Protein AF-A0A7G8USI3-F1 (afdb_monomer)

Foldseek 3Di:
DVVLVVVCCCVLVVVCVVCCVVCPPVDDPVRCVVVVVVSVLVVVVSVCVSVVVPDCHVVNVVCVVCVVVVVVVVVVVVVVVVD

Solvent-accessible surface area (backbone atoms only — not comparable to full-atom values): 4763 Å² total; per-residue (Å²): 91,70,68,47,47,49,51,47,49,52,56,52,47,50,50,52,52,50,47,56,64,74,45,59,93,72,62,52,77,66,52,50,51,55,50,49,53,52,51,53,54,55,48,50,57,51,48,34,65,31,65,69,63,81,58,88,45,72,64,58,62,46,37,68,79,44,40,64,56,51,51,52,52,53,52,52,54,53,58,62,72,76,108

Radius of gyration: 19.48 Å; Cα contacts (8 Å, |Δi|>4): 20; chains: 1; bounding box: 45×44×35 Å

Mean predicted aligned error: 10.98 Å

Sequence (83 aa):
MWERCLVIAIAFGGVLLFDGFALRGKLTARDKIVYGSIVLITLYGAIDFAMNQDWPDYLDLANIPFGKAAKTMEQLLQTDWER

Structure (mmCIF, N/CA/C/O backbone):
data_AF-A0A7G8USI3-F1
#
_entry.id   AF-A0A7G8USI3-F1
#
loop_
_atom_site.group_PDB
_atom_site.id
_atom_site.type_symbol
_atom_site.label_atom_id
_atom_site.label_alt_id
_atom_site.label_comp_id
_atom_site.label_asym_id
_atom_site.label_entity_id
_atom_site.label_seq_id
_atom_site.pdbx_PDB_ins_code
_atom_site.Cartn_x
_atom_site.Cartn_y
_atom_site.Cartn_z
_atom_site.occupancy
_atom_site.B_iso_or_equiv
_atom_site.auth_seq_id
_atom_site.auth_comp_id
_atom_site.auth_asym_id
_atom_site.auth_atom_id
_atom_site.pdbx_PDB_model_num
ATOM 1 N N . MET A 1 1 ? 3.993 2.815 -20.577 1.00 68.94 1 MET A N 1
ATOM 2 C CA . MET A 1 1 ? 3.967 3.501 -19.257 1.00 68.94 1 MET A CA 1
ATOM 3 C C . MET A 1 1 ? 2.596 4.095 -18.967 1.00 68.94 1 MET A C 1
ATOM 5 O O . MET A 1 1 ? 2.035 3.767 -17.933 1.00 68.94 1 MET A O 1
ATOM 9 N N . TRP A 1 2 ? 2.018 4.890 -19.879 1.00 76.75 2 TRP A N 1
ATOM 10 C CA . TRP A 1 2 ? 0.670 5.450 -19.705 1.00 76.75 2 TRP A CA 1
ATOM 11 C C . TRP A 1 2 ? -0.414 4.385 -19.474 1.00 76.75 2 TRP A C 1
ATOM 13 O O . TRP A 1 2 ? -1.221 4.550 -18.564 1.00 76.75 2 TRP A O 1
ATOM 23 N N . GLU A 1 3 ? -0.394 3.254 -20.200 1.00 83.50 3 GLU A N 1
ATOM 24 C CA . GLU A 1 3 ? -1.378 2.185 -19.961 1.00 83.50 3 GLU A CA 1
ATOM 25 C C . GLU A 1 3 ? -1.243 1.581 -18.558 1.00 83.50 3 GLU A C 1
ATOM 27 O O . GLU A 1 3 ? -2.247 1.321 -17.905 1.00 83.50 3 GLU A O 1
ATOM 32 N N . ARG A 1 4 ? -0.010 1.413 -18.056 1.00 81.62 4 ARG A N 1
ATOM 33 C CA . ARG A 1 4 ? 0.247 0.874 -16.709 1.00 81.62 4 ARG A CA 1
ATOM 34 C C . ARG A 1 4 ? -0.260 1.825 -15.623 1.00 81.62 4 ARG A C 1
ATOM 36 O O . ARG A 1 4 ? -0.949 1.386 -14.706 1.00 81.62 4 ARG A O 1
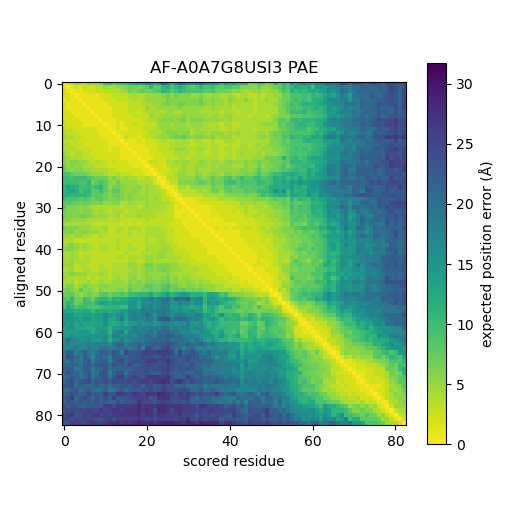ATOM 43 N N . CYS A 1 5 ? 0.002 3.126 -15.767 1.00 81.06 5 CYS A N 1
ATOM 44 C CA . CYS A 1 5 ? -0.540 4.147 -14.867 1.00 81.06 5 CYS A CA 1
ATOM 45 C C . CYS A 1 5 ? -2.072 4.167 -14.884 1.00 81.06 5 CYS A C 1
ATOM 47 O O . CYS A 1 5 ? -2.694 4.311 -13.836 1.00 81.06 5 CYS A O 1
ATOM 49 N N . LEU A 1 6 ? -2.684 3.992 -16.057 1.00 85.38 6 LEU A N 1
ATOM 50 C CA . LEU A 1 6 ? -4.136 3.979 -16.217 1.00 85.38 6 LEU A CA 1
ATOM 51 C C . LEU A 1 6 ? -4.766 2.738 -15.565 1.00 85.38 6 LEU A C 1
ATOM 53 O O . LEU A 1 6 ? -5.767 2.862 -14.864 1.00 85.38 6 LEU A O 1
ATOM 57 N N . VAL A 1 7 ? -4.146 1.563 -15.712 1.00 86.38 7 VAL A N 1
ATOM 58 C CA . VAL A 1 7 ? -4.565 0.330 -15.023 1.00 86.38 7 VAL A CA 1
ATOM 59 C C . VAL A 1 7 ? -4.508 0.506 -13.505 1.00 86.38 7 VAL A C 1
ATOM 61 O O . VAL A 1 7 ? -5.473 0.173 -12.819 1.00 86.38 7 VAL A O 1
ATOM 64 N N . ILE A 1 8 ? -3.427 1.084 -12.978 1.00 86.06 8 ILE A N 1
ATOM 65 C CA . ILE A 1 8 ? -3.292 1.345 -11.539 1.00 86.06 8 ILE A CA 1
ATOM 66 C C . ILE A 1 8 ? -4.309 2.380 -11.068 1.00 86.06 8 ILE A C 1
ATOM 68 O O . ILE A 1 8 ? -4.943 2.175 -10.040 1.00 86.06 8 ILE A O 1
ATOM 72 N N . ALA A 1 9 ? -4.519 3.461 -11.819 1.00 84.94 9 ALA A N 1
ATOM 73 C CA . ALA A 1 9 ? -5.494 4.484 -11.463 1.00 84.94 9 ALA A CA 1
ATOM 74 C C . ALA A 1 9 ? -6.917 3.911 -11.380 1.00 84.94 9 ALA A C 1
ATOM 76 O O . ALA A 1 9 ? -7.650 4.236 -10.448 1.00 84.94 9 ALA A O 1
ATOM 77 N N . ILE A 1 10 ? -7.298 3.024 -12.304 1.00 89.00 10 ILE A N 1
ATOM 78 C CA . ILE A 1 10 ? -8.612 2.368 -12.284 1.00 89.00 10 ILE A CA 1
ATOM 79 C C . ILE A 1 10 ? -8.703 1.355 -11.140 1.00 89.00 10 ILE A C 1
ATOM 81 O O . ILE A 1 10 ? -9.668 1.389 -10.380 1.00 89.00 10 ILE A O 1
ATOM 85 N N . ALA A 1 11 ? -7.715 0.471 -10.993 1.00 86.62 11 ALA A N 1
ATOM 86 C CA . ALA A 1 11 ? -7.740 -0.572 -9.971 1.00 86.62 11 ALA A CA 1
ATOM 87 C C . ALA A 1 11 ? -7.687 0.024 -8.557 1.00 86.62 11 ALA A C 1
ATOM 89 O O . ALA A 1 11 ? -8.548 -0.249 -7.723 1.00 86.62 11 ALA A O 1
ATOM 90 N N . PHE A 1 12 ? -6.709 0.891 -8.302 1.00 87.62 12 PHE A N 1
ATOM 91 C CA . PHE A 1 12 ? -6.492 1.505 -6.997 1.00 87.62 12 PHE A CA 1
ATOM 92 C C . PHE A 1 12 ? -7.553 2.563 -6.688 1.00 87.62 12 PHE A C 1
ATOM 94 O O . PHE A 1 12 ? -8.083 2.609 -5.581 1.00 87.62 12 PHE A O 1
ATOM 101 N N . GLY A 1 13 ? -7.930 3.373 -7.681 1.00 87.06 13 GLY A N 1
ATOM 102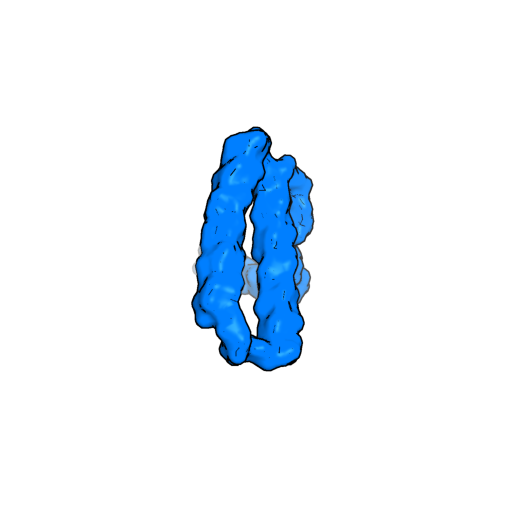 C CA . GLY A 1 13 ? -9.007 4.351 -7.542 1.00 87.06 13 GLY A CA 1
ATOM 103 C C . GLY A 1 13 ? -10.365 3.699 -7.287 1.00 87.06 13 GLY A C 1
ATOM 104 O O . GLY A 1 13 ? -11.118 4.184 -6.446 1.00 87.06 13 GLY A O 1
ATOM 105 N N . GLY A 1 14 ? -10.665 2.575 -7.946 1.00 89.25 14 GLY A N 1
ATOM 106 C CA . GLY A 1 14 ? -11.894 1.813 -7.725 1.00 89.25 14 GLY A CA 1
ATOM 107 C C . GLY A 1 14 ? -11.994 1.256 -6.305 1.00 89.25 14 GLY A C 1
ATOM 108 O O . GLY A 1 14 ? -13.025 1.425 -5.654 1.00 89.25 14 GLY A O 1
ATOM 109 N N . VAL A 1 15 ? -10.908 0.664 -5.800 1.00 88.62 15 VAL A N 1
ATOM 110 C CA . VAL A 1 15 ? -10.834 0.162 -4.419 1.00 88.62 15 VAL A CA 1
ATOM 111 C C . VAL A 1 15 ? -10.972 1.304 -3.413 1.00 88.62 15 VAL A C 1
ATOM 113 O O . VAL A 1 15 ? -11.815 1.224 -2.526 1.00 88.62 15 VAL A O 1
ATOM 116 N N . LEU A 1 16 ? -10.230 2.403 -3.582 1.00 87.69 16 LEU A N 1
ATOM 117 C CA . LEU A 1 16 ? -10.296 3.549 -2.667 1.00 87.69 16 LEU A CA 1
ATOM 118 C C . LEU A 1 16 ? -11.670 4.227 -2.657 1.00 87.69 16 LEU A C 1
ATOM 120 O O . LEU A 1 16 ? -12.134 4.661 -1.602 1.00 87.69 16 LEU A O 1
ATOM 124 N N . LEU A 1 17 ? -12.337 4.320 -3.811 1.00 90.81 17 LEU A N 1
ATOM 125 C CA . LEU A 1 17 ? -13.705 4.828 -3.889 1.00 90.81 17 LEU A CA 1
ATOM 126 C C . LEU A 1 17 ? -14.671 3.907 -3.146 1.00 90.81 17 LEU A C 1
ATOM 128 O O . LEU A 1 17 ? -15.450 4.385 -2.320 1.00 90.81 17 LEU A O 1
ATOM 132 N N . PHE A 1 18 ? -14.609 2.600 -3.407 1.00 90.50 18 PHE A N 1
ATOM 133 C CA . PHE A 1 18 ? -15.461 1.620 -2.740 1.00 90.50 18 PHE A CA 1
ATOM 134 C C . PHE A 1 18 ? -15.259 1.636 -1.222 1.00 90.50 18 PHE A C 1
ATOM 136 O O . PHE A 1 18 ? -16.230 1.780 -0.476 1.00 90.50 18 PHE A O 1
ATOM 143 N N . ASP A 1 19 ? -14.009 1.587 -0.769 1.00 87.81 19 ASP A N 1
ATOM 144 C CA . ASP A 1 19 ? -13.642 1.651 0.644 1.00 87.81 19 ASP A CA 1
ATOM 145 C C . ASP A 1 19 ? -14.100 2.965 1.278 1.00 87.81 19 ASP A C 1
ATOM 147 O O . ASP A 1 19 ? -14.665 2.970 2.373 1.00 87.81 19 ASP A O 1
ATOM 151 N N . GLY A 1 20 ? -13.948 4.082 0.564 1.00 85.75 20 GLY A N 1
ATOM 152 C CA . GLY A 1 20 ? -14.419 5.393 0.996 1.00 85.75 20 GLY A CA 1
ATOM 153 C C . GLY A 1 20 ? -15.919 5.426 1.290 1.00 85.75 20 GLY A C 1
ATOM 154 O O . GLY A 1 20 ? -16.330 6.055 2.266 1.00 85.75 20 GLY A O 1
ATOM 155 N N . PHE A 1 21 ? -16.741 4.725 0.504 1.00 88.44 21 PHE A N 1
ATOM 156 C CA . PHE A 1 21 ? -18.179 4.591 0.763 1.00 88.44 21 PHE A CA 1
ATOM 157 C C . PHE A 1 21 ? -18.493 3.536 1.829 1.00 88.44 21 PHE A C 1
ATOM 159 O O . PHE A 1 21 ? -19.303 3.791 2.723 1.00 88.44 21 PHE A O 1
ATOM 166 N N . ALA A 1 22 ? -17.854 2.369 1.770 1.00 88.69 22 ALA A N 1
ATOM 167 C CA . ALA A 1 22 ? -18.154 1.226 2.629 1.00 88.69 22 ALA A CA 1
ATOM 168 C C . ALA A 1 22 ? -17.720 1.434 4.089 1.00 88.69 22 ALA A C 1
ATOM 170 O O . ALA A 1 22 ? -18.413 0.991 5.018 1.00 88.69 22 ALA A O 1
ATOM 171 N N . LEU A 1 23 ? -16.594 2.125 4.291 1.00 86.44 23 LEU A N 1
ATOM 172 C CA . LEU A 1 23 ? -15.951 2.366 5.585 1.00 86.44 23 LEU A CA 1
ATOM 173 C C . LEU A 1 23 ? -16.2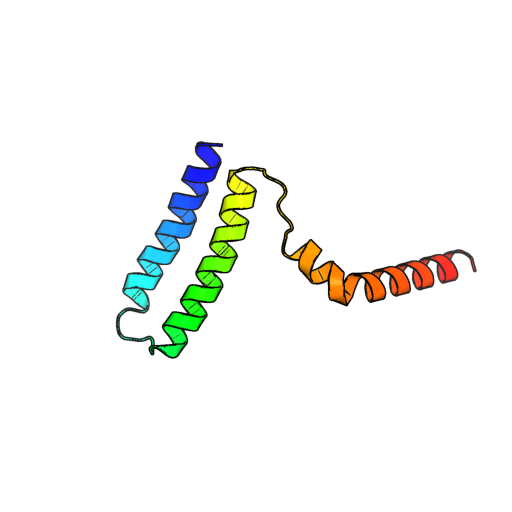88 3.748 6.171 1.00 86.44 23 LEU A C 1
ATOM 175 O O . LEU A 1 23 ? -15.855 4.083 7.281 1.00 86.44 23 LEU A O 1
ATOM 179 N N . ARG A 1 24 ? -17.091 4.556 5.462 1.00 81.19 24 ARG A N 1
ATOM 180 C CA . ARG A 1 24 ? -17.495 5.897 5.901 1.00 81.19 24 ARG A CA 1
ATOM 181 C C . ARG A 1 24 ? -18.167 5.841 7.272 1.00 81.19 24 ARG A C 1
ATOM 183 O O . ARG A 1 24 ? -19.201 5.206 7.447 1.00 81.19 24 ARG A O 1
ATOM 190 N N . GLY A 1 25 ? -17.573 6.524 8.249 1.00 81.25 25 GLY A N 1
ATOM 191 C CA . GLY A 1 25 ? -18.104 6.605 9.614 1.00 81.25 25 GLY A CA 1
ATOM 192 C C . GLY A 1 25 ? -17.931 5.340 10.465 1.00 81.25 25 GLY A C 1
ATOM 193 O O . GLY A 1 25 ? -18.348 5.353 11.617 1.00 81.25 25 GLY A O 1
ATOM 194 N N . LYS A 1 26 ? -17.303 4.278 9.937 1.00 86.69 26 LYS A N 1
ATOM 195 C CA . LYS A 1 26 ? -17.070 3.013 10.661 1.00 86.69 26 LYS A CA 1
ATOM 196 C C . LYS A 1 26 ? -15.655 2.876 11.227 1.00 86.69 26 LYS A C 1
ATOM 198 O O . LYS A 1 26 ? -15.435 2.046 12.099 1.00 86.69 26 LYS A O 1
ATOM 203 N N . LEU A 1 27 ? -14.706 3.674 10.735 1.00 85.94 27 LEU A N 1
ATOM 204 C CA . LEU A 1 27 ? -13.299 3.613 11.141 1.00 85.94 27 LEU A CA 1
ATOM 205 C C . LEU A 1 27 ? -12.973 4.623 12.242 1.00 85.94 27 LEU A C 1
ATOM 207 O O . LEU A 1 27 ? -13.282 5.816 12.113 1.00 85.94 27 LEU A O 1
ATOM 211 N N . THR A 1 28 ? -12.258 4.168 13.271 1.00 90.00 28 THR A N 1
ATOM 212 C CA . THR A 1 28 ? -11.661 5.055 14.276 1.00 90.00 28 THR A CA 1
ATOM 213 C C . THR A 1 28 ? -10.437 5.787 13.711 1.00 90.00 28 THR A C 1
ATOM 215 O O . THR A 1 28 ? -9.911 5.445 12.651 1.00 90.00 28 THR A O 1
ATOM 218 N N . ALA A 1 29 ? -9.956 6.824 14.406 1.00 87.25 29 ALA A N 1
ATOM 219 C CA . ALA A 1 29 ? -8.771 7.576 13.975 1.00 87.25 29 ALA A CA 1
ATOM 220 C C . ALA A 1 29 ? -7.520 6.686 13.852 1.00 87.25 29 ALA A C 1
ATOM 222 O O . ALA A 1 29 ? -6.722 6.873 12.936 1.00 87.25 29 ALA A O 1
ATOM 223 N N . ARG A 1 30 ? -7.383 5.683 14.729 1.00 89.94 30 ARG A N 1
ATOM 224 C CA . ARG A 1 30 ? -6.286 4.711 14.681 1.00 89.94 30 ARG A CA 1
ATOM 225 C C . ARG A 1 30 ? -6.389 3.809 13.453 1.00 89.94 30 ARG A C 1
ATOM 227 O O . ARG A 1 30 ? -5.392 3.630 12.761 1.00 89.94 30 ARG A O 1
ATOM 234 N N . ASP A 1 31 ? -7.587 3.321 13.141 1.00 88.31 31 ASP A N 1
ATOM 235 C CA . ASP A 1 31 ? -7.801 2.453 11.976 1.00 88.31 31 ASP A CA 1
ATOM 236 C C . ASP A 1 31 ? -7.528 3.198 10.671 1.00 88.31 31 ASP A C 1
ATOM 238 O O . ASP A 1 31 ? -6.937 2.638 9.755 1.00 88.31 31 ASP A O 1
ATOM 242 N N . LYS A 1 32 ? -7.878 4.489 10.601 1.00 85.81 32 LYS A N 1
ATOM 243 C CA . LYS A 1 32 ? -7.556 5.341 9.447 1.00 85.81 32 LYS A CA 1
ATOM 244 C C . LYS A 1 32 ? -6.053 5.508 9.245 1.00 85.81 32 LYS A C 1
ATOM 246 O O . LYS A 1 32 ? -5.608 5.523 8.104 1.00 85.81 32 LYS A O 1
ATOM 251 N N . ILE A 1 33 ? -5.281 5.628 10.326 1.00 89.69 33 ILE A N 1
ATOM 252 C CA . ILE A 1 33 ? -3.816 5.722 10.249 1.00 89.69 33 ILE A CA 1
ATOM 253 C C . ILE A 1 33 ? -3.227 4.401 9.752 1.00 89.69 33 ILE A C 1
ATOM 255 O O . ILE A 1 33 ? -2.412 4.409 8.833 1.00 89.69 33 ILE A O 1
ATOM 259 N N . VAL A 1 34 ? -3.665 3.268 10.311 1.00 91.19 34 VAL A N 1
ATOM 260 C CA . VAL A 1 34 ? -3.193 1.939 9.889 1.00 91.19 34 VAL A CA 1
ATOM 261 C C . VAL A 1 34 ? -3.561 1.684 8.428 1.00 91.19 34 VAL A C 1
ATOM 263 O O . VAL A 1 34 ? -2.687 1.372 7.622 1.00 91.19 34 VAL A O 1
ATOM 266 N N . TYR A 1 35 ? -4.819 1.910 8.057 1.00 88.38 35 TYR A N 1
ATOM 267 C CA . TYR A 1 35 ? -5.290 1.801 6.679 1.00 88.38 35 TYR A CA 1
ATOM 268 C C . TYR A 1 35 ? -4.495 2.713 5.738 1.00 88.38 35 TYR A C 1
ATOM 270 O O . TYR A 1 35 ? -3.980 2.249 4.727 1.00 88.38 35 TYR A O 1
ATOM 278 N N . GLY A 1 36 ? -4.310 3.985 6.102 1.00 88.62 36 GLY A N 1
ATOM 279 C CA . GL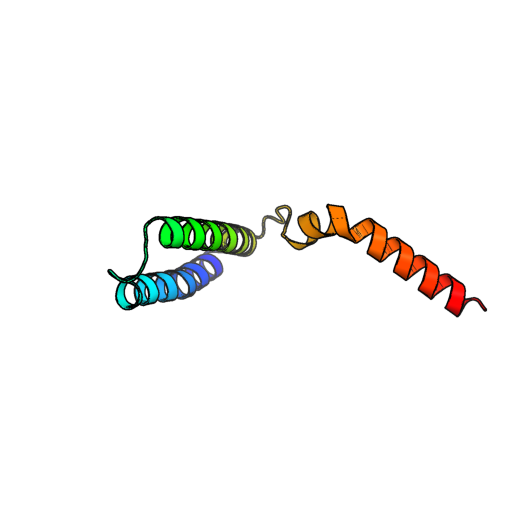Y A 1 36 ? -3.525 4.936 5.316 1.00 88.62 36 GLY A CA 1
ATOM 280 C C . GLY A 1 36 ? -2.075 4.492 5.122 1.00 88.62 36 GLY A C 1
ATOM 281 O O . GLY A 1 36 ? -1.546 4.614 4.021 1.00 88.62 36 GLY A O 1
ATOM 282 N N . SER A 1 37 ? -1.446 3.921 6.154 1.00 90.38 37 SER A N 1
ATOM 283 C CA . SER A 1 37 ? -0.083 3.391 6.044 1.00 90.38 37 SER A CA 1
ATOM 284 C C . SER A 1 37 ? 0.006 2.196 5.092 1.00 90.38 37 SER A C 1
ATOM 286 O O . SER A 1 37 ? 0.913 2.153 4.267 1.00 9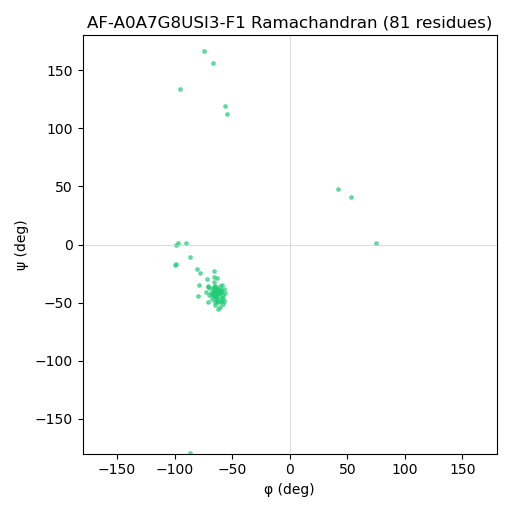0.38 37 SER A O 1
ATOM 288 N N . ILE A 1 38 ? -0.969 1.281 5.129 1.00 89.12 38 ILE A N 1
ATOM 289 C CA . ILE A 1 38 ? -1.045 0.143 4.203 1.00 89.12 38 ILE A CA 1
ATOM 290 C C . ILE A 1 38 ? -1.254 0.642 2.771 1.00 89.12 38 ILE A C 1
ATOM 292 O O . ILE A 1 38 ? -0.523 0.238 1.873 1.00 89.12 38 ILE A O 1
ATOM 296 N N . VAL A 1 39 ? -2.192 1.571 2.565 1.00 88.88 39 VAL A N 1
ATOM 297 C CA . VAL A 1 39 ? -2.471 2.172 1.253 1.00 88.88 39 VAL A CA 1
ATOM 298 C C . VAL A 1 39 ? -1.229 2.850 0.676 1.00 88.88 39 VAL A C 1
ATOM 300 O O . VAL A 1 39 ? -0.934 2.666 -0.501 1.00 88.88 39 VAL A O 1
ATOM 303 N N . LEU A 1 40 ? -0.479 3.604 1.484 1.00 86.38 40 LEU A N 1
ATOM 304 C CA . LEU A 1 40 ? 0.757 4.260 1.045 1.00 86.38 40 LEU A CA 1
ATOM 305 C C . LEU A 1 40 ? 1.832 3.258 0.620 1.00 86.38 40 LEU A C 1
ATOM 307 O O . LEU A 1 40 ? 2.487 3.467 -0.398 1.00 86.38 40 LEU A O 1
ATOM 311 N N . ILE A 1 41 ? 1.986 2.166 1.371 1.00 86.38 41 ILE A N 1
ATOM 312 C CA . ILE A 1 41 ? 2.890 1.067 1.021 1.00 86.38 41 ILE A CA 1
ATOM 313 C C . ILE A 1 41 ? 2.448 0.466 -0.320 1.00 86.38 41 ILE A C 1
ATOM 315 O O . ILE A 1 41 ? 3.211 0.452 -1.275 1.00 86.38 41 ILE A O 1
ATOM 319 N N . THR A 1 42 ? 1.188 0.063 -0.469 1.00 85.88 42 THR A N 1
ATOM 320 C CA . THR A 1 42 ? 0.721 -0.532 -1.731 1.00 85.88 42 THR A CA 1
ATOM 321 C C . THR A 1 42 ? 0.854 0.423 -2.923 1.00 85.88 42 THR A C 1
ATOM 323 O O . THR A 1 42 ? 1.200 -0.008 -4.022 1.00 85.88 42 THR A O 1
ATOM 326 N N . LEU A 1 43 ? 0.638 1.724 -2.712 1.00 85.19 43 LEU A N 1
ATOM 327 C CA . LEU A 1 43 ? 0.801 2.741 -3.747 1.00 85.19 43 LEU A CA 1
ATOM 328 C C . LEU A 1 43 ? 2.263 2.882 -4.196 1.00 85.19 43 LEU A C 1
ATOM 330 O O . LEU A 1 43 ? 2.503 3.048 -5.388 1.00 85.19 43 LEU A O 1
ATOM 334 N N . TYR A 1 44 ? 3.231 2.775 -3.279 1.00 84.31 44 TYR A N 1
ATOM 335 C CA . TYR A 1 44 ? 4.660 2.789 -3.609 1.00 84.31 44 TYR A CA 1
ATOM 336 C C . TYR A 1 44 ? 5.024 1.665 -4.587 1.00 84.31 44 TYR A C 1
ATOM 338 O O . TYR A 1 44 ? 5.565 1.943 -5.655 1.00 84.31 44 TYR A O 1
ATOM 346 N N . GLY A 1 45 ? 4.640 0.420 -4.280 1.00 81.00 45 GLY A N 1
ATOM 347 C CA . GLY 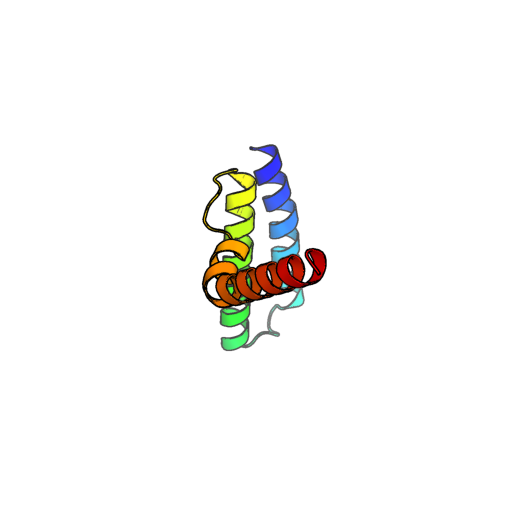A 1 45 ? 4.895 -0.719 -5.170 1.00 81.00 45 GLY A CA 1
ATOM 348 C C . GLY A 1 45 ? 4.154 -0.613 -6.508 1.00 81.00 45 GLY A C 1
ATOM 349 O O . GLY A 1 45 ? 4.686 -0.977 -7.553 1.00 81.00 45 GLY A O 1
ATOM 350 N N . ALA A 1 46 ? 2.939 -0.058 -6.507 1.00 81.94 46 ALA A N 1
ATOM 351 C CA . ALA A 1 46 ? 2.204 0.188 -7.743 1.00 81.94 46 ALA A CA 1
ATOM 352 C C . ALA A 1 46 ? 2.907 1.233 -8.630 1.00 81.94 46 ALA A C 1
ATOM 354 O O . ALA A 1 46 ? 3.006 1.040 -9.840 1.00 81.94 46 ALA A O 1
ATOM 355 N N . ILE A 1 47 ? 3.419 2.322 -8.047 1.00 82.44 47 ILE A N 1
ATOM 356 C CA . ILE A 1 47 ? 4.172 3.350 -8.780 1.00 82.44 47 ILE A CA 1
ATOM 357 C C . ILE A 1 47 ? 5.466 2.767 -9.346 1.00 82.44 47 ILE A C 1
ATOM 359 O O . ILE A 1 47 ? 5.743 2.981 -10.525 1.00 82.44 47 ILE A O 1
ATOM 363 N N . ASP A 1 48 ? 6.209 1.998 -8.553 1.00 79.62 48 ASP A N 1
ATOM 364 C CA . ASP A 1 48 ? 7.435 1.344 -9.011 1.00 79.62 48 ASP A CA 1
ATOM 365 C C . ASP A 1 48 ? 7.171 0.415 -10.213 1.00 79.62 48 ASP A C 1
ATOM 367 O O . ASP A 1 48 ? 7.803 0.551 -11.265 1.00 79.62 48 ASP A O 1
ATOM 371 N N . PHE A 1 49 ? 6.117 -0.408 -10.146 1.00 78.19 49 PHE A N 1
ATOM 372 C CA . PHE A 1 49 ? 5.662 -1.222 -11.280 1.00 78.19 49 PHE A CA 1
ATOM 373 C C . PHE A 1 49 ? 5.272 -0.379 -12.512 1.00 78.19 49 PHE A C 1
ATOM 375 O O . PHE A 1 49 ? 5.568 -0.738 -13.661 1.00 78.19 49 PHE A O 1
ATOM 382 N N . ALA A 1 50 ? 4.589 0.751 -12.301 1.00 80.19 50 ALA A N 1
ATOM 383 C CA . ALA A 1 50 ? 4.151 1.636 -13.381 1.00 80.19 50 ALA A CA 1
ATOM 384 C C . ALA A 1 50 ? 5.331 2.296 -14.103 1.00 80.19 50 ALA A C 1
ATOM 386 O O . ALA A 1 50 ? 5.330 2.397 -15.337 1.00 80.19 50 ALA A O 1
ATOM 387 N N . MET A 1 51 ? 6.311 2.749 -13.318 1.00 79.25 51 MET A N 1
ATOM 388 C CA . MET A 1 51 ? 7.489 3.489 -13.764 1.00 79.25 51 MET A CA 1
ATOM 389 C C . MET A 1 51 ? 8.634 2.568 -14.186 1.00 79.25 51 MET A C 1
ATOM 391 O O . MET A 1 51 ? 9.558 3.037 -14.847 1.00 79.25 51 MET A O 1
ATOM 395 N N . ASN A 1 52 ? 8.533 1.265 -13.899 1.00 74.50 52 ASN A N 1
ATOM 396 C CA . ASN A 1 52 ? 9.530 0.251 -14.241 1.00 74.50 52 ASN A CA 1
ATOM 397 C C . ASN A 1 52 ? 10.924 0.653 -13.736 1.00 74.50 52 ASN A C 1
ATOM 399 O O . ASN A 1 52 ? 11.903 0.574 -14.482 1.00 74.50 52 ASN A O 1
ATOM 403 N N . GLN A 1 53 ? 10.964 1.202 -12.521 1.00 66.25 53 GLN A N 1
ATOM 404 C CA . GLN A 1 53 ? 12.108 1.944 -12.006 1.00 66.25 53 GLN A CA 1
ATOM 405 C C . GLN A 1 53 ? 13.025 1.082 -11.118 1.00 66.25 53 GLN A C 1
ATOM 407 O O . GLN A 1 53 ? 14.052 1.600 -10.681 1.00 66.25 53 GLN A O 1
ATOM 412 N N . ASP A 1 54 ? 12.700 -0.213 -10.945 1.00 66.00 54 ASP A N 1
ATOM 413 C CA . ASP A 1 54 ? 13.422 -1.212 -10.132 1.00 66.00 54 ASP A CA 1
ATOM 414 C C . ASP A 1 54 ? 13.881 -0.616 -8.794 1.00 66.00 54 ASP A C 1
ATOM 416 O O . ASP A 1 54 ? 15.049 -0.686 -8.399 1.00 66.00 54 ASP A O 1
ATOM 420 N N . TRP A 1 55 ? 12.970 0.073 -8.107 1.00 71.88 55 TRP A N 1
ATOM 421 C CA . TRP A 1 55 ? 13.246 0.541 -6.759 1.00 71.88 55 TRP A CA 1
ATOM 422 C C . TRP A 1 55 ? 13.375 -0.649 -5.800 1.00 71.88 55 TRP A C 1
ATOM 424 O O . TRP A 1 55 ? 12.828 -1.713 -6.080 1.00 71.88 55 TRP A O 1
ATOM 434 N N . PRO A 1 56 ? 14.082 -0.487 -4.661 1.00 65.75 56 PRO A N 1
ATOM 435 C CA . PRO A 1 56 ? 14.198 -1.548 -3.668 1.00 65.75 56 PRO A CA 1
ATOM 436 C C . PRO A 1 56 ? 12.807 -2.022 -3.251 1.00 65.75 56 PRO A C 1
ATOM 438 O O . PRO A 1 56 ? 12.044 -1.268 -2.637 1.00 65.75 56 PRO A O 1
ATOM 441 N N . ASP A 1 57 ? 12.464 -3.252 -3.617 1.00 66.25 57 ASP A N 1
ATOM 442 C CA . ASP A 1 57 ? 11.123 -3.774 -3.401 1.00 66.25 57 ASP A CA 1
ATOM 443 C C . ASP A 1 57 ? 10.993 -4.396 -1.992 1.00 66.25 57 ASP A C 1
ATOM 445 O O . ASP A 1 57 ? 11.910 -4.404 -1.159 1.00 66.25 57 ASP A O 1
ATOM 449 N N . TYR A 1 58 ? 9.810 -4.922 -1.687 1.00 61.53 58 TYR A N 1
ATOM 450 C CA . TYR A 1 58 ? 9.561 -5.586 -0.410 1.00 61.53 58 TYR A CA 1
ATOM 451 C C . TYR A 1 58 ? 10.363 -6.880 -0.218 1.00 61.53 58 TYR A C 1
ATOM 453 O O . TYR A 1 58 ? 10.651 -7.233 0.927 1.00 61.53 58 TYR A O 1
ATOM 461 N N . LEU A 1 59 ? 10.726 -7.586 -1.291 1.00 62.25 59 LEU A N 1
ATOM 462 C CA . LEU A 1 59 ? 11.618 -8.745 -1.265 1.00 62.25 59 LEU A CA 1
ATOM 463 C C . LEU A 1 59 ? 13.049 -8.325 -0.936 1.00 62.25 59 LEU A C 1
ATOM 465 O O . LEU A 1 59 ? 13.696 -9.017 -0.156 1.00 62.25 59 LEU A O 1
ATOM 469 N N . ASP A 1 60 ? 13.526 -7.183 -1.428 1.00 65.12 60 ASP A N 1
ATOM 470 C CA . ASP A 1 60 ? 14.837 -6.644 -1.047 1.00 65.12 60 ASP A CA 1
ATOM 471 C C . ASP A 1 60 ? 14.882 -6.272 0.435 1.00 65.12 60 ASP A C 1
ATOM 473 O O . ASP A 1 60 ? 15.822 -6.628 1.152 1.00 65.12 60 ASP A O 1
ATOM 477 N N . LEU A 1 61 ? 13.824 -5.636 0.940 1.00 66.25 61 LEU A N 1
ATOM 478 C CA . LEU A 1 61 ? 13.689 -5.354 2.368 1.00 66.25 61 LEU A CA 1
ATOM 479 C C . LEU A 1 61 ? 13.552 -6.631 3.208 1.00 66.25 61 LEU A C 1
ATOM 481 O O . LEU A 1 61 ? 14.108 -6.692 4.304 1.00 66.25 61 LEU A O 1
ATOM 485 N N . ALA A 1 62 ? 12.856 -7.658 2.713 1.00 62.31 62 ALA A N 1
ATOM 486 C CA . ALA A 1 62 ? 12.749 -8.962 3.369 1.00 62.31 62 ALA A CA 1
ATOM 487 C C . ALA A 1 62 ? 14.063 -9.762 3.303 1.00 62.31 62 ALA A C 1
ATOM 489 O O . ALA A 1 62 ? 14.385 -10.506 4.232 1.00 62.31 62 ALA A O 1
ATOM 490 N N . ASN A 1 63 ? 14.877 -9.569 2.267 1.00 63.44 63 ASN A N 1
ATOM 491 C CA . ASN A 1 63 ? 16.196 -10.180 2.139 1.00 63.44 63 ASN A CA 1
ATOM 492 C C . ASN A 1 63 ? 17.184 -9.676 3.199 1.00 63.44 63 ASN A C 1
ATOM 494 O O . ASN A 1 63 ? 18.120 -10.398 3.538 1.00 63.44 63 ASN A O 1
ATOM 498 N N . ILE A 1 64 ? 16.973 -8.496 3.789 1.00 65.38 64 ILE A N 1
ATOM 499 C CA . ILE A 1 64 ? 17.829 -7.985 4.871 1.00 65.38 64 ILE A CA 1
ATOM 500 C C . ILE A 1 64 ? 17.777 -8.901 6.116 1.00 65.38 64 ILE A C 1
ATOM 502 O O . ILE A 1 64 ? 18.833 -9.377 6.542 1.00 65.38 64 ILE A O 1
ATOM 506 N N . PRO A 1 65 ? 16.603 -9.207 6.709 1.00 69.69 65 PRO A N 1
ATOM 507 C CA . PRO A 1 65 ? 16.511 -10.148 7.825 1.00 69.69 65 PRO A CA 1
ATOM 508 C C . PRO A 1 65 ? 16.554 -11.625 7.396 1.00 69.69 65 PRO A C 1
ATOM 510 O O . PRO A 1 65 ? 17.125 -12.443 8.119 1.00 69.69 65 PRO A O 1
ATOM 513 N N . PHE A 1 66 ? 15.980 -11.992 6.243 1.00 68.44 66 PHE A N 1
ATOM 514 C CA . PHE A 1 66 ? 15.802 -13.400 5.854 1.00 68.44 66 PHE A CA 1
ATOM 515 C C . PHE A 1 66 ? 16.858 -13.933 4.882 1.00 68.44 66 PHE A C 1
ATOM 517 O O . PHE A 1 66 ? 17.042 -15.147 4.799 1.00 68.44 66 PHE A O 1
ATOM 524 N N . GLY A 1 67 ? 17.624 -13.077 4.204 1.00 65.94 67 GLY A N 1
ATOM 525 C CA . GLY A 1 67 ? 18.621 -13.502 3.213 1.00 65.94 67 GLY A CA 1
ATOM 526 C C . GLY A 1 67 ? 19.748 -14.346 3.812 1.00 65.94 67 GLY A C 1
ATOM 527 O O . GLY A 1 67 ? 20.276 -15.246 3.161 1.00 65.94 67 GLY A O 1
ATOM 528 N N . LYS A 1 68 ? 20.080 -14.135 5.093 1.00 66.56 68 LYS A N 1
ATOM 529 C CA . LYS A 1 68 ? 21.047 -14.979 5.815 1.00 66.56 68 LYS A CA 1
ATOM 530 C C . LYS A 1 68 ? 20.490 -16.378 6.113 1.00 66.56 68 LYS A C 1
ATOM 532 O O . LYS A 1 68 ? 21.232 -17.357 6.034 1.00 66.56 68 LYS A O 1
ATOM 537 N N . ALA A 1 69 ? 19.197 -16.481 6.421 1.00 71.50 69 ALA A N 1
ATOM 538 C CA . ALA A 1 69 ? 18.529 -17.765 6.623 1.00 71.50 69 ALA A CA 1
ATOM 539 C C . ALA A 1 69 ? 18.396 -18.524 5.294 1.00 71.50 69 ALA A C 1
ATOM 541 O O . ALA A 1 69 ? 18.733 -19.703 5.236 1.00 71.50 69 ALA A O 1
ATOM 542 N N . ALA A 1 70 ? 18.021 -17.824 4.219 1.00 67.75 70 ALA A N 1
ATOM 543 C CA . ALA A 1 70 ? 17.937 -18.384 2.873 1.00 67.75 70 ALA A CA 1
ATOM 544 C C . ALA A 1 70 ? 19.291 -18.937 2.392 1.00 67.75 70 ALA A C 1
ATOM 546 O O . ALA A 1 70 ? 19.363 -20.096 1.995 1.00 67.75 70 ALA A O 1
ATOM 547 N N . LYS A 1 71 ? 20.387 -18.176 2.544 1.00 70.06 71 LYS A N 1
ATOM 548 C CA . LYS A 1 71 ? 21.743 -18.658 2.214 1.00 70.06 71 LYS A CA 1
ATOM 549 C C . LYS A 1 71 ? 22.156 -19.890 3.015 1.00 70.06 71 LYS A C 1
ATOM 551 O O . LYS A 1 71 ? 22.790 -20.787 2.474 1.00 70.06 71 LYS A O 1
ATOM 556 N N . THR A 1 72 ? 21.804 -19.939 4.300 1.00 74.75 72 THR A N 1
ATOM 557 C CA . THR A 1 72 ? 22.105 -21.104 5.147 1.00 74.75 72 THR A CA 1
ATOM 558 C C . THR A 1 72 ? 21.333 -22.341 4.681 1.00 74.75 72 THR A C 1
ATOM 560 O O . THR A 1 72 ? 21.898 -23.428 4.622 1.00 74.75 72 THR A O 1
ATOM 563 N N . MET A 1 73 ? 20.056 -22.188 4.319 1.00 70.50 73 MET A N 1
ATOM 564 C CA . MET A 1 73 ? 19.244 -23.282 3.777 1.00 70.50 73 MET A CA 1
ATOM 565 C C . MET A 1 73 ? 19.778 -23.777 2.433 1.00 70.50 73 MET A C 1
ATOM 567 O O . MET A 1 73 ? 19.856 -24.981 2.226 1.00 70.50 73 MET A O 1
ATOM 571 N N . GLU A 1 74 ? 20.197 -22.872 1.552 1.00 75.25 74 GLU A N 1
ATOM 572 C CA . GLU A 1 74 ? 20.779 -23.215 0.253 1.00 75.25 74 GLU A CA 1
ATOM 573 C C . GLU A 1 74 ? 22.112 -23.966 0.400 1.00 75.25 74 GLU A C 1
ATOM 575 O O . GLU A 1 74 ? 22.319 -24.988 -0.249 1.00 75.25 74 GLU A O 1
ATOM 580 N N . GLN A 1 75 ? 22.972 -23.535 1.331 1.00 76.75 75 GLN A N 1
ATOM 581 C CA . GLN A 1 75 ? 24.205 -24.253 1.675 1.00 76.75 75 GLN A CA 1
ATOM 582 C C . GLN A 1 75 ? 23.931 -25.647 2.244 1.00 76.75 75 GLN A C 1
ATOM 584 O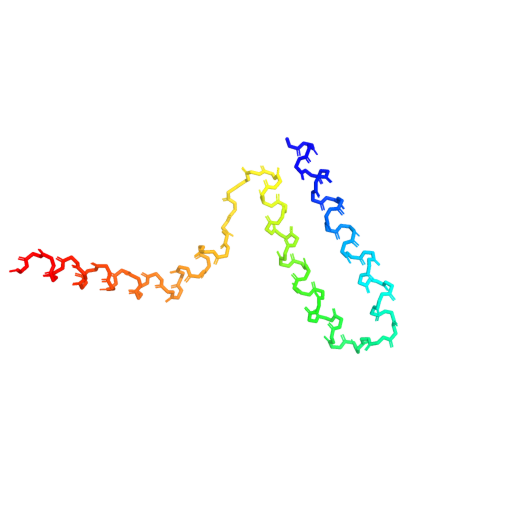 O . GLN A 1 75 ? 24.612 -26.603 1.873 1.00 76.75 75 GLN A O 1
ATOM 589 N N . LEU A 1 76 ? 22.937 -25.784 3.126 1.00 76.12 76 LEU A N 1
ATOM 590 C CA . LEU A 1 76 ? 22.538 -27.085 3.664 1.00 76.12 76 LEU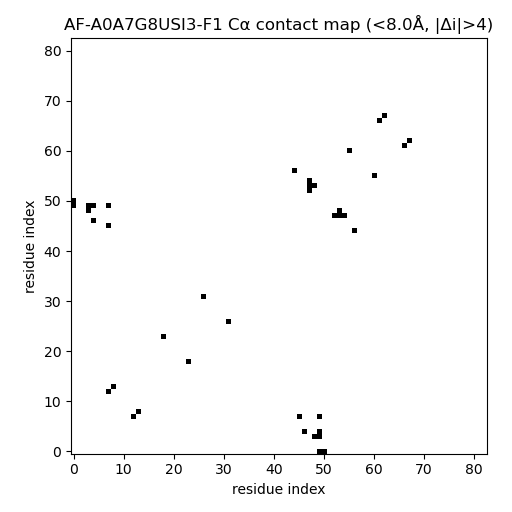 A CA 1
ATOM 591 C C . LEU A 1 76 ? 22.016 -28.008 2.558 1.00 76.12 76 LEU A C 1
ATOM 593 O O . LEU A 1 76 ? 22.410 -29.167 2.514 1.00 76.12 76 LEU A O 1
ATOM 597 N N . LEU A 1 77 ? 21.196 -27.488 1.641 1.00 74.50 77 LEU A N 1
ATOM 598 C CA . LEU A 1 77 ? 20.644 -28.261 0.529 1.00 74.50 77 LEU A CA 1
ATOM 599 C C . LEU A 1 77 ? 21.732 -28.732 -0.449 1.00 74.50 77 LEU A C 1
ATOM 601 O O . LEU A 1 77 ? 21.699 -29.873 -0.896 1.00 74.50 77 LEU A O 1
ATOM 605 N N . GLN A 1 78 ? 22.710 -27.875 -0.766 1.00 72.50 78 GLN A N 1
ATOM 606 C CA . GLN A 1 78 ? 23.844 -28.239 -1.625 1.00 72.50 78 GLN A CA 1
ATOM 607 C C . GLN A 1 78 ? 24.761 -29.275 -0.966 1.00 72.50 78 GLN A C 1
ATOM 609 O O . GLN A 1 78 ? 25.189 -30.216 -1.624 1.00 72.50 78 GLN A O 1
ATOM 614 N N . THR A 1 79 ? 25.011 -29.145 0.340 1.00 68.25 79 THR A N 1
ATOM 615 C CA . THR A 1 79 ? 25.855 -30.095 1.086 1.00 68.25 79 THR A CA 1
ATOM 616 C C . THR A 1 79 ? 25.224 -31.492 1.162 1.00 68.25 79 THR A C 1
ATOM 618 O O . THR A 1 79 ? 25.944 -32.487 1.177 1.00 68.25 79 THR A O 1
ATOM 621 N N . ASP A 1 80 ? 23.890 -31.580 1.205 1.00 63.06 80 ASP A N 1
ATOM 622 C CA . ASP A 1 80 ? 23.161 -32.857 1.222 1.00 63.06 80 ASP A CA 1
ATOM 623 C C . ASP A 1 80 ? 23.074 -33.506 -0.172 1.00 63.06 80 ASP A C 1
ATOM 625 O O . ASP A 1 80 ? 22.962 -34.721 -0.274 1.00 63.06 80 ASP A O 1
ATOM 629 N N . TRP A 1 81 ? 23.164 -32.714 -1.247 1.00 57.94 81 TRP A N 1
ATOM 630 C CA . TRP A 1 81 ? 23.164 -33.209 -2.631 1.00 57.94 81 TRP A CA 1
ATOM 631 C C . TRP A 1 81 ? 24.532 -33.745 -3.092 1.00 57.94 81 TRP A C 1
ATOM 633 O O . TRP A 1 81 ? 24.603 -34.511 -4.050 1.00 57.94 81 TRP A O 1
ATOM 643 N N . GLU A 1 82 ? 25.619 -33.343 -2.424 1.00 56.50 82 GLU A N 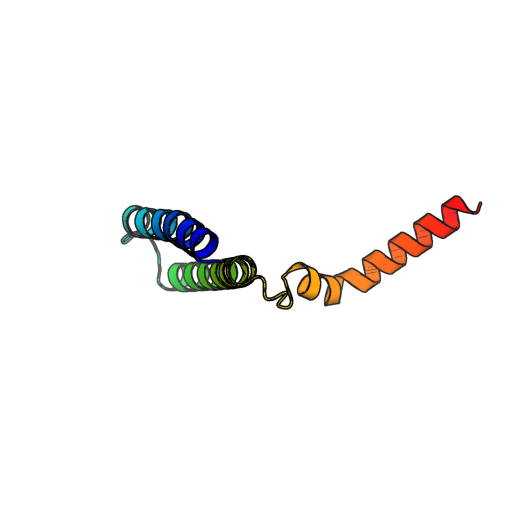1
ATOM 644 C CA . GLU A 1 82 ? 26.988 -33.824 -2.677 1.00 56.50 82 GLU A CA 1
ATOM 645 C C . GLU A 1 82 ? 27.380 -35.064 -1.840 1.00 56.50 82 GLU A C 1
ATOM 647 O O . GLU A 1 82 ? 28.509 -35.551 -1.958 1.00 56.50 82 GLU A O 1
ATOM 652 N N . ARG A 1 83 ? 26.470 -35.586 -1.003 1.00 51.53 83 ARG A N 1
ATOM 653 C CA . ARG A 1 83 ? 26.614 -36.861 -0.274 1.00 51.53 83 ARG A CA 1
ATOM 654 C C . ARG A 1 83 ? 25.940 -38.019 -0.999 1.00 51.53 83 ARG A C 1
ATOM 656 O O . ARG A 1 83 ? 26.497 -39.136 -0.893 1.00 51.53 83 ARG A O 1
#

pLDDT: mean 78.52, std 10.13, range [51.53, 91.19]

Secondary structure (DSSP, 8-state):
-HHHHHHHHHHHHHHHHHHHHHSTTT--HHHHHHHHHHHHHHHHHHHHHHHT-----HHHHHHHHHHHHHHHHHHHHHHHHT-